Protein AF-A0A830D6S1-F1 (afdb_monomer_lite)

InterPro domains:
  IPR010264 Plant self-incompatibility S1 [PF05938] (2-97)

Organism: NCBI:txid374723

Radius of gyration: 13.56 Å; chains: 1; bounding box: 37×25×34 Å

pLDDT: mean 90.37, std 10.19, range [49.66, 98.0]

Secondary structure (DSSP, 8-state):
-PEEEEEEETTTEEEEEEEEPTT----------TTSSS--EEEEEEEETTEEEEEEEEEHHHHHHHTTTTT--EEEEETTEEEEESSSS--EEEE---

Sequence (98 aa):
MPLVVWCVSYNAGDIGGRALQERDDYSWTVENNSIFSSSPRFDCTMKWDAKRK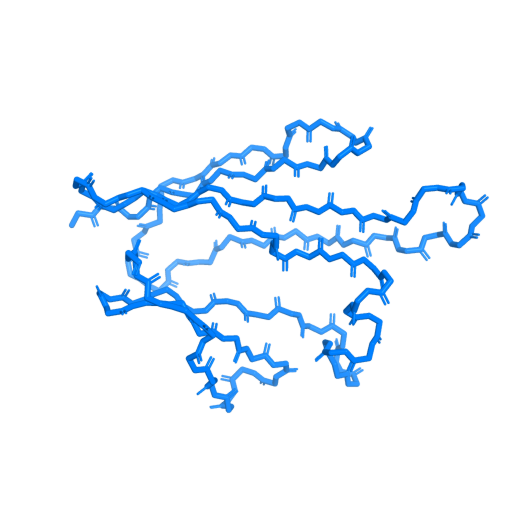RFEAFRASRDRYRCGARRQCLWLVKEDGFYFSNDGVNWIKDFPWM

Structure (mmCIF, N/CA/C/O backbone):
data_AF-A0A830D6S1-F1
#
_entry.id   AF-A0A830D6S1-F1
#
loop_
_atom_site.group_PDB
_atom_site.id
_atom_site.type_symbol
_atom_site.label_atom_id
_atom_site.label_alt_id
_atom_site.label_comp_id
_atom_site.label_asym_id
_atom_site.label_entity_id
_atom_site.label_seq_id
_atom_site.pdbx_PDB_ins_code
_atom_site.Cartn_x
_atom_site.Cartn_y
_atom_site.Cartn_z
_atom_site.occupancy
_atom_site.B_iso_or_equiv
_atom_site.auth_seq_id
_atom_site.auth_comp_id
_atom_site.auth_asym_id
_atom_site.auth_atom_id
_atom_site.pdbx_PDB_model_num
ATOM 1 N N . MET A 1 1 ? -15.215 3.867 9.731 1.00 80.31 1 MET A N 1
ATOM 2 C CA . MET A 1 1 ? -14.040 4.707 10.073 1.00 80.31 1 MET A CA 1
ATOM 3 C C . MET A 1 1 ? -13.071 4.656 8.906 1.00 80.31 1 MET A C 1
ATOM 5 O O . MET A 1 1 ? -12.970 3.580 8.330 1.00 80.31 1 MET A O 1
ATOM 9 N N . PRO A 1 2 ? -12.385 5.753 8.545 1.00 89.75 2 PRO A 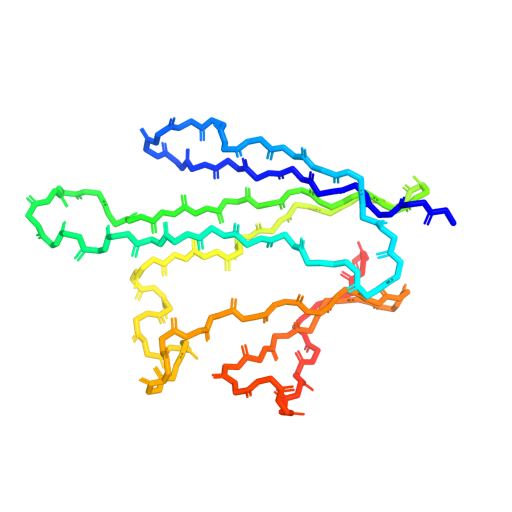N 1
ATOM 10 C CA . PRO A 1 2 ? -11.445 5.722 7.430 1.00 89.75 2 PRO A CA 1
ATOM 11 C C . PRO A 1 2 ? -10.205 4.884 7.764 1.00 89.75 2 PRO A C 1
ATOM 13 O O . PRO A 1 2 ? -9.692 4.935 8.886 1.00 89.75 2 PRO A O 1
ATOM 16 N N . LEU A 1 3 ? -9.707 4.153 6.769 1.00 94.12 3 LEU A N 1
ATOM 17 C CA . LEU A 1 3 ? -8.394 3.517 6.807 1.00 94.12 3 LEU A CA 1
ATOM 18 C C . LEU A 1 3 ? -7.350 4.568 6.430 1.00 94.12 3 LEU A C 1
ATOM 20 O O . LEU A 1 3 ? -7.410 5.133 5.346 1.00 94.12 3 LEU A O 1
ATOM 24 N N . VAL A 1 4 ? -6.376 4.837 7.291 1.00 96.88 4 VAL A N 1
ATOM 25 C CA . VAL A 1 4 ? -5.277 5.748 6.950 1.00 96.88 4 VAL A CA 1
ATOM 26 C C . VAL A 1 4 ? -4.101 4.936 6.430 1.00 96.88 4 VAL A C 1
ATOM 28 O O . VAL A 1 4 ? -3.574 4.088 7.152 1.00 96.88 4 VAL A O 1
ATOM 31 N N . VAL A 1 5 ? -3.676 5.224 5.201 1.00 97.50 5 VAL A N 1
ATOM 32 C CA . VAL A 1 5 ? -2.433 4.723 4.607 1.00 97.50 5 VAL A CA 1
ATOM 33 C C . VAL A 1 5 ? -1.365 5.805 4.653 1.00 97.50 5 VAL A C 1
ATOM 35 O O . VAL A 1 5 ? -1.655 6.978 4.434 1.00 97.50 5 VAL A O 1
ATOM 38 N N . TRP A 1 6 ? -0.127 5.408 4.916 1.00 97.31 6 TRP A N 1
ATOM 39 C CA . TRP A 1 6 ? 1.052 6.259 4.825 1.00 97.31 6 TRP A CA 1
ATOM 40 C C . TRP A 1 6 ? 2.235 5.444 4.323 1.00 97.31 6 TRP A C 1
ATOM 42 O O . TRP A 1 6 ? 2.586 4.449 4.960 1.00 97.31 6 TRP A O 1
ATOM 52 N N . CYS A 1 7 ? 2.862 5.837 3.220 1.00 97.12 7 CYS A N 1
ATOM 53 C CA . CYS A 1 7 ? 3.933 5.058 2.609 1.00 97.12 7 CYS A CA 1
ATOM 54 C C . CYS A 1 7 ? 5.222 5.866 2.490 1.00 97.12 7 CYS A C 1
ATOM 56 O O . CYS A 1 7 ? 5.219 7.056 2.198 1.00 97.12 7 CYS A O 1
ATOM 58 N N . VAL A 1 8 ? 6.348 5.188 2.696 1.00 96.12 8 VAL A N 1
ATOM 59 C CA . V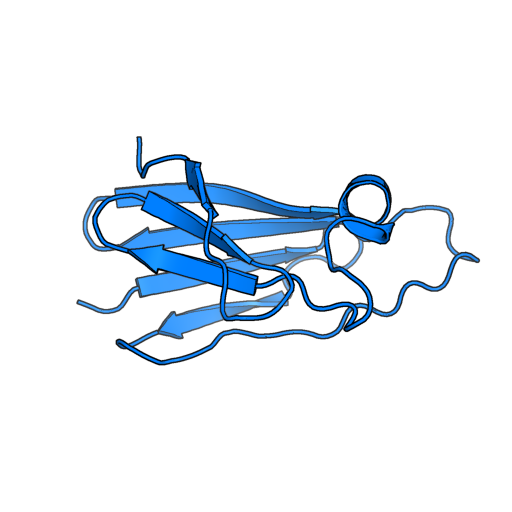AL A 1 8 ? 7.683 5.773 2.586 1.00 96.12 8 VAL A CA 1
ATOM 60 C C . VAL A 1 8 ? 8.532 4.943 1.634 1.00 96.12 8 VAL A C 1
ATOM 62 O O . VAL A 1 8 ? 8.583 3.715 1.727 1.00 96.12 8 VAL A O 1
ATOM 65 N N . SER A 1 9 ? 9.206 5.622 0.715 1.00 93.19 9 SER A N 1
ATOM 66 C CA . SER A 1 9 ? 1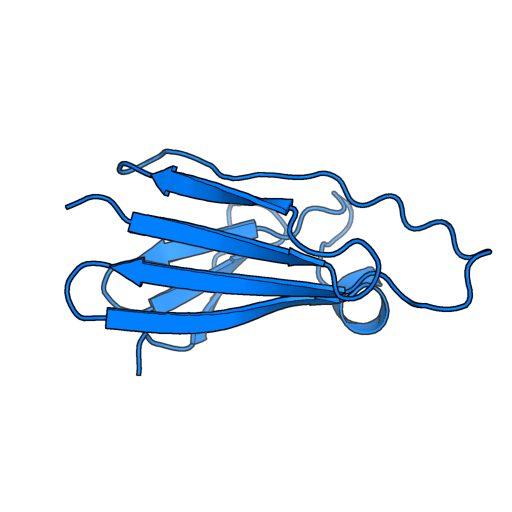0.275 5.073 -0.108 1.00 93.19 9 SER A CA 1
ATOM 67 C C . SER A 1 9 ? 11.581 5.098 0.674 1.00 93.19 9 SER A C 1
ATOM 69 O O . SER A 1 9 ? 11.961 6.124 1.235 1.00 93.19 9 SER A O 1
ATOM 71 N N . TYR A 1 10 ? 12.318 3.989 0.663 1.00 89.75 10 TYR A N 1
ATOM 72 C CA . TYR A 1 10 ? 13.626 3.922 1.317 1.00 89.75 10 TYR A CA 1
ATOM 73 C C . TYR A 1 10 ? 14.631 4.921 0.718 1.00 89.75 10 TYR A C 1
ATOM 75 O O . TYR A 1 10 ? 15.463 5.465 1.435 1.00 89.75 10 TYR A O 1
ATOM 83 N N . ASN A 1 11 ? 14.534 5.183 -0.590 1.00 82.62 11 ASN A N 1
ATOM 84 C CA . ASN A 1 11 ? 15.478 6.042 -1.311 1.00 82.62 11 ASN A CA 1
ATOM 85 C C . ASN A 1 11 ? 14.993 7.490 -1.451 1.00 82.62 11 ASN A C 1
ATOM 87 O O . ASN A 1 11 ? 15.807 8.405 -1.444 1.00 82.62 11 ASN A O 1
ATOM 91 N N . ALA A 1 12 ? 13.685 7.690 -1.641 1.00 84.19 12 ALA A N 1
ATOM 92 C CA . ALA A 1 12 ? 13.105 8.996 -1.972 1.00 84.19 12 ALA A CA 1
ATOM 93 C C . ALA A 1 12 ? 12.401 9.671 -0.782 1.00 84.19 12 ALA A C 1
ATOM 95 O O . ALA A 1 12 ? 11.944 10.803 -0.907 1.00 84.19 12 ALA A O 1
ATOM 96 N N . GLY A 1 13 ? 12.319 8.994 0.366 1.00 89.25 13 GLY A N 1
ATOM 97 C CA . GLY A 1 13 ? 11.625 9.497 1.544 1.00 89.25 13 GLY A CA 1
ATOM 98 C C . GLY A 1 13 ? 10.115 9.290 1.472 1.00 89.25 13 GLY A C 1
ATOM 99 O O . GLY A 1 13 ? 9.617 8.334 0.880 1.00 89.25 13 GLY A O 1
ATOM 100 N N . ASP A 1 14 ? 9.381 10.160 2.148 1.00 93.25 14 ASP A N 1
ATOM 101 C CA . ASP A 1 14 ? 7.933 10.074 2.272 1.00 93.25 14 ASP A CA 1
ATOM 102 C C . ASP A 1 14 ? 7.213 10.328 0.936 1.00 93.25 14 ASP A C 1
ATOM 104 O O . ASP A 1 14 ? 7.457 11.337 0.278 1.00 93.25 14 ASP A O 1
ATOM 108 N N . ILE A 1 15 ? 6.327 9.406 0.542 1.00 94.06 15 ILE A N 1
ATOM 109 C CA . ILE A 1 15 ? 5.477 9.543 -0.656 1.00 94.06 15 ILE A CA 1
ATOM 110 C C . ILE A 1 15 ? 4.030 9.916 -0.294 1.00 94.06 15 ILE A C 1
ATOM 112 O O . ILE A 1 15 ? 3.134 9.917 -1.142 1.00 94.06 15 ILE A O 1
ATOM 116 N N . GLY A 1 16 ? 3.812 10.249 0.977 1.00 94.19 16 GLY A N 1
ATOM 117 C CA . GLY A 1 16 ? 2.577 10.755 1.531 1.00 94.19 16 GLY A CA 1
ATOM 118 C C . GLY A 1 16 ? 1.657 9.669 2.068 1.00 94.19 16 GLY A C 1
ATOM 119 O O . GLY A 1 16 ? 1.938 8.466 2.090 1.00 94.19 16 GLY A O 1
ATOM 120 N N . GLY A 1 17 ? 0.489 10.128 2.492 1.00 95.25 17 GLY A N 1
ATOM 121 C CA . GLY A 1 17 ? -0.576 9.267 2.958 1.00 95.25 17 GLY A CA 1
ATOM 122 C C . GLY A 1 17 ? -1.945 9.852 2.691 1.00 95.25 17 GLY A C 1
ATOM 123 O O . GLY A 1 17 ? -2.098 11.021 2.337 1.00 95.25 17 GLY A O 1
ATOM 124 N N . ARG A 1 18 ? -2.954 9.003 2.845 1.00 96.44 18 ARG A N 1
ATOM 125 C CA . ARG A 1 18 ? -4.344 9.326 2.540 1.00 96.44 18 ARG A CA 1
ATOM 126 C C . ARG A 1 18 ? -5.266 8.620 3.524 1.00 96.44 18 ARG A C 1
ATOM 128 O O . ARG A 1 18 ? -4.996 7.500 3.951 1.00 96.44 18 ARG A O 1
ATOM 135 N N . ALA A 1 19 ? -6.363 9.279 3.878 1.00 96.00 19 ALA A N 1
ATOM 136 C CA . ALA A 1 19 ? -7.500 8.618 4.502 1.00 96.00 19 ALA A CA 1
ATOM 137 C C . ALA A 1 19 ? -8.374 8.023 3.391 1.00 96.00 19 ALA A C 1
ATOM 139 O O . ALA A 1 19 ? -8.839 8.751 2.517 1.00 96.00 19 ALA A O 1
ATOM 140 N N . LEU A 1 20 ? -8.555 6.710 3.416 1.00 94.94 20 LEU A N 1
ATOM 141 C CA . LEU A 1 20 ? -9.309 5.932 2.443 1.00 94.94 20 LEU A CA 1
ATOM 142 C C . LEU A 1 20 ? -10.665 5.554 3.036 1.00 94.94 20 LEU A C 1
ATOM 144 O O . LEU A 1 20 ? -10.750 5.097 4.183 1.00 94.94 20 LEU A O 1
ATOM 148 N N . GLN A 1 21 ? -11.720 5.753 2.251 1.00 93.31 21 GLN A N 1
ATOM 149 C CA . GLN A 1 21 ? -13.014 5.118 2.491 1.00 93.31 21 GLN A CA 1
ATOM 150 C C . GLN A 1 21 ? -13.038 3.719 1.865 1.00 93.31 21 GLN A C 1
ATOM 152 O O . GLN A 1 21 ? -12.106 3.311 1.172 1.00 93.31 21 GLN A O 1
ATOM 157 N N . GLU A 1 22 ? -14.099 2.954 2.115 1.00 90.06 22 GLU A N 1
ATOM 158 C CA . GLU A 1 22 ? -14.287 1.691 1.405 1.00 90.06 22 GLU A CA 1
ATOM 159 C C . GLU A 1 22 ? -14.276 1.921 -0.110 1.00 90.06 22 GLU A C 1
ATOM 161 O O . GLU A 1 22 ? -14.956 2.817 -0.606 1.00 90.06 22 GLU A O 1
ATOM 166 N N . ARG A 1 23 ? -13.541 1.064 -0.834 1.00 91.25 23 ARG A N 1
ATOM 167 C CA . ARG A 1 23 ? -13.355 1.110 -2.298 1.00 91.25 23 ARG A CA 1
ATOM 168 C C . ARG A 1 23 ? -12.490 2.264 -2.816 1.00 91.25 23 ARG A C 1
ATOM 170 O O . ARG A 1 23 ? -12.348 2.384 -4.028 1.00 91.25 23 ARG A O 1
ATOM 177 N N . ASP A 1 24 ? -11.897 3.069 -1.937 1.00 94.88 24 ASP A N 1
ATOM 178 C CA . ASP A 1 24 ? -10.848 4.000 -2.341 1.00 94.88 24 ASP A CA 1
ATOM 179 C C . ASP A 1 24 ? -9.519 3.269 -2.540 1.00 94.88 24 ASP A C 1
ATOM 181 O O . ASP A 1 24 ? -9.118 2.441 -1.719 1.00 94.88 24 ASP A O 1
ATOM 185 N N . ASP A 1 25 ? -8.780 3.695 -3.562 1.00 95.00 25 ASP A N 1
ATOM 186 C CA . ASP A 1 25 ? -7.436 3.208 -3.841 1.00 95.00 25 ASP A CA 1
ATOM 187 C C . ASP A 1 25 ? -6.371 4.261 -3.498 1.00 95.00 25 ASP A C 1
ATOM 189 O O . ASP A 1 25 ? -6.567 5.474 -3.629 1.00 95.00 25 ASP A O 1
ATOM 193 N N . TYR A 1 26 ? -5.204 3.781 -3.070 1.00 95.75 26 TYR A N 1
ATOM 194 C CA . TYR A 1 26 ? -3.976 4.566 -2.965 1.00 95.75 26 TYR A CA 1
ATOM 195 C C . TYR A 1 26 ? -2.900 3.881 -3.801 1.00 95.75 26 TYR A C 1
ATOM 197 O O . TYR A 1 26 ? -2.454 2.780 -3.477 1.00 95.75 26 TYR A O 1
ATOM 205 N N . SER A 1 27 ? -2.502 4.532 -4.891 1.00 94.88 27 SER A N 1
ATOM 206 C CA . SER A 1 27 ? -1.599 3.965 -5.888 1.00 94.88 27 SER A CA 1
ATOM 207 C C . SER A 1 27 ? -0.458 4.914 -6.209 1.00 94.88 27 SER A C 1
ATOM 209 O O . SER A 1 27 ? -0.645 6.128 -6.277 1.00 94.88 27 SER A O 1
ATOM 211 N N . TRP A 1 28 ? 0.702 4.343 -6.503 1.00 93.44 28 TRP A N 1
ATOM 212 C CA . TRP A 1 28 ? 1.849 5.052 -7.052 1.00 93.44 28 TRP A CA 1
ATOM 213 C C . TRP A 1 28 ? 2.534 4.174 -8.101 1.00 93.44 28 TRP A C 1
ATOM 215 O O . TRP A 1 28 ? 2.400 2.949 -8.092 1.00 93.44 28 TRP A O 1
ATOM 225 N N . THR A 1 29 ? 3.282 4.806 -9.001 1.00 90.69 29 THR A N 1
ATOM 226 C CA . THR A 1 29 ? 4.060 4.112 -10.033 1.00 90.69 29 THR A CA 1
ATOM 227 C C . THR A 1 29 ? 5.511 4.007 -9.593 1.00 90.69 29 THR A C 1
ATOM 229 O O . THR A 1 29 ? 6.077 4.956 -9.053 1.00 90.69 29 THR A O 1
ATOM 232 N N . VAL A 1 30 ? 6.125 2.848 -9.831 1.00 87.00 30 VAL A N 1
ATOM 233 C CA . VAL A 1 30 ? 7.543 2.619 -9.551 1.00 87.00 30 VAL A CA 1
ATOM 234 C C . VAL A 1 30 ? 8.298 2.484 -10.864 1.00 87.00 30 VAL A C 1
ATOM 236 O O . VAL A 1 30 ? 8.123 1.510 -11.597 1.00 87.00 30 VAL A O 1
ATOM 239 N N . GLU A 1 31 ? 9.183 3.436 -11.134 1.00 80.88 31 GLU A N 1
ATOM 240 C CA . GLU A 1 31 ? 10.150 3.319 -12.219 1.00 80.88 31 GLU A CA 1
ATOM 241 C C . GLU A 1 31 ? 11.338 2.480 -11.751 1.00 80.88 31 GLU A C 1
ATOM 243 O O . GLU A 1 31 ? 12.160 2.904 -10.939 1.00 80.88 31 GLU A O 1
ATOM 248 N N . ASN A 1 32 ? 11.424 1.248 -12.247 1.00 68.12 32 ASN A N 1
ATOM 249 C CA . ASN A 1 32 ? 12.553 0.374 -11.958 1.00 68.12 32 ASN A CA 1
ATOM 250 C C . ASN A 1 32 ? 13.689 0.629 -12.959 1.00 68.12 32 ASN A C 1
ATOM 252 O O . ASN A 1 32 ? 13.930 -0.173 -13.862 1.00 68.12 32 ASN A O 1
ATOM 256 N N . ASN A 1 33 ? 14.377 1.762 -12.809 1.00 61.28 33 ASN A N 1
ATOM 257 C CA . ASN A 1 33 ? 15.597 2.033 -13.561 1.00 61.28 33 ASN A CA 1
ATOM 258 C C . ASN A 1 33 ? 16.758 1.269 -12.916 1.00 61.28 33 ASN A C 1
ATOM 260 O O . ASN A 1 33 ? 17.362 1.726 -11.949 1.00 61.28 33 ASN A O 1
ATOM 264 N N . SER A 1 34 ? 17.093 0.111 -13.494 1.00 53.66 34 SER A N 1
ATOM 265 C CA . SER A 1 34 ? 18.177 -0.798 -13.070 1.00 53.66 34 SER A CA 1
ATOM 266 C C . SER A 1 34 ? 19.591 -0.175 -13.052 1.00 53.66 34 SER A C 1
ATOM 268 O O . SER A 1 34 ? 20.559 -0.884 -12.788 1.00 53.66 34 SER A O 1
ATOM 270 N N . ILE A 1 35 ? 19.725 1.119 -13.364 1.00 51.56 35 ILE A N 1
ATOM 271 C CA . ILE A 1 35 ? 20.984 1.878 -13.416 1.00 51.56 35 ILE A CA 1
ATOM 272 C C . ILE A 1 35 ? 21.363 2.437 -12.030 1.00 51.56 35 ILE A C 1
ATOM 274 O O . ILE A 1 35 ? 22.545 2.616 -11.747 1.00 51.56 35 ILE A O 1
ATOM 278 N N . PHE A 1 36 ? 20.395 2.674 -11.137 1.00 49.66 36 PHE A N 1
ATOM 279 C CA . PHE A 1 36 ? 20.668 3.153 -9.777 1.00 49.66 36 PHE A CA 1
ATOM 280 C C . PHE A 1 36 ? 20.893 1.974 -8.818 1.00 49.66 36 PHE A C 1
ATOM 282 O O . PHE A 1 36 ? 20.128 1.011 -8.816 1.00 49.66 36 PHE A O 1
ATOM 289 N N . SER A 1 37 ? 21.947 2.035 -7.992 1.00 53.25 37 SER A N 1
ATOM 290 C CA . SER A 1 37 ? 22.423 0.897 -7.177 1.00 53.25 37 SER A CA 1
ATOM 291 C C . SER A 1 37 ? 21.486 0.460 -6.040 1.00 53.25 37 SER A C 1
ATOM 293 O O . SER A 1 37 ? 21.764 -0.528 -5.360 1.00 53.25 37 SER A O 1
ATOM 295 N N . SER A 1 38 ? 20.356 1.140 -5.837 1.00 65.81 38 SER A N 1
ATOM 296 C CA . SER A 1 38 ? 19.379 0.815 -4.801 1.00 65.81 38 SER A CA 1
ATOM 297 C C . SER A 1 38 ? 18.036 0.394 -5.405 1.00 65.81 38 SER A C 1
ATOM 299 O O . SER A 1 38 ? 17.280 1.193 -5.952 1.00 65.81 38 SER A O 1
ATOM 301 N N . SER A 1 39 ? 17.711 -0.895 -5.256 1.00 78.25 39 SER A N 1
ATOM 302 C CA . SER A 1 39 ? 16.403 -1.464 -5.609 1.00 78.25 39 SER A CA 1
ATOM 303 C C . SER A 1 39 ? 15.279 -0.680 -4.912 1.00 78.25 39 SER A C 1
ATOM 305 O O . SER A 1 39 ? 15.278 -0.651 -3.677 1.00 78.25 39 SER A O 1
ATOM 307 N N . PRO A 1 40 ? 14.290 -0.126 -5.645 1.00 88.44 40 PRO A N 1
ATOM 308 C CA . PRO A 1 40 ? 13.160 0.568 -5.040 1.00 88.44 40 PRO A CA 1
ATOM 309 C C . PRO A 1 40 ? 12.483 -0.286 -3.966 1.00 88.44 40 PRO A C 1
ATOM 311 O O . PRO A 1 40 ? 12.205 -1.473 -4.178 1.00 88.44 40 PRO A O 1
ATOM 314 N N . ARG A 1 41 ? 12.237 0.323 -2.807 1.00 92.50 41 ARG A N 1
ATOM 315 C CA . ARG A 1 41 ? 11.612 -0.306 -1.645 1.00 92.50 41 ARG A CA 1
ATOM 316 C C . ARG A 1 41 ? 10.649 0.678 -0.999 1.00 92.50 41 ARG A C 1
ATOM 318 O O . ARG A 1 41 ? 11.038 1.812 -0.732 1.00 92.50 41 ARG A O 1
ATOM 325 N N . PHE A 1 42 ? 9.436 0.213 -0.723 1.00 94.88 42 PHE A N 1
ATOM 326 C CA . PHE A 1 42 ? 8.366 0.992 -0.121 1.00 94.88 42 PHE A CA 1
ATOM 327 C C . PHE A 1 42 ? 7.794 0.248 1.080 1.00 94.88 42 PHE A C 1
ATOM 329 O O . PHE A 1 42 ? 7.308 -0.880 0.953 1.00 94.88 42 PHE A O 1
ATOM 336 N N . ASP A 1 43 ? 7.82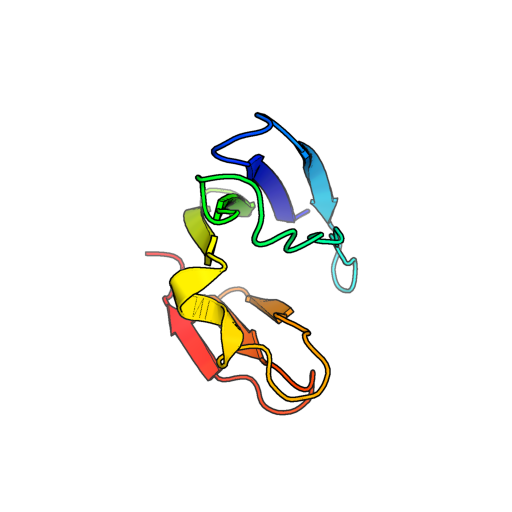7 0.906 2.233 1.00 96.44 43 ASP A N 1
ATOM 337 C CA . ASP A 1 43 ? 7.154 0.443 3.437 1.00 96.44 43 ASP A CA 1
ATOM 338 C C . ASP A 1 43 ? 5.898 1.286 3.649 1.00 96.44 43 ASP A C 1
ATOM 340 O O . ASP A 1 43 ? 5.958 2.516 3.641 1.00 96.44 43 ASP A O 1
ATOM 344 N N . CYS A 1 44 ? 4.768 0.633 3.893 1.00 97.44 44 CYS A N 1
ATOM 345 C CA . CYS A 1 44 ? 3.509 1.302 4.180 1.00 97.44 44 CYS A CA 1
ATOM 346 C C . CYS A 1 44 ? 3.074 1.021 5.611 1.00 97.44 44 CYS A C 1
ATOM 348 O O . CYS A 1 44 ? 3.215 -0.086 6.129 1.00 97.44 44 CYS A O 1
ATOM 350 N N . THR A 1 45 ? 2.530 2.044 6.252 1.00 97.25 45 THR A N 1
ATOM 351 C CA . THR A 1 45 ? 1.852 1.970 7.537 1.00 97.25 45 THR A CA 1
ATOM 352 C C . THR A 1 45 ? 0.368 2.170 7.304 1.00 97.25 45 THR A C 1
ATOM 354 O O . THR A 1 45 ? -0.048 3.161 6.713 1.00 97.25 45 THR A O 1
ATOM 357 N N . MET A 1 46 ? -0.421 1.231 7.800 1.00 96.81 46 MET A N 1
ATOM 358 C CA . MET A 1 46 ? -1.873 1.258 7.747 1.00 96.81 46 MET A CA 1
ATOM 359 C C . MET A 1 46 ? -2.399 1.399 9.166 1.00 96.81 46 MET A C 1
ATOM 361 O O . MET A 1 46 ? -1.939 0.700 10.075 1.00 96.81 46 MET A O 1
ATOM 365 N N . LYS A 1 47 ? -3.349 2.309 9.365 1.00 95.75 47 LYS A N 1
ATOM 366 C CA . LYS A 1 47 ? -4.049 2.500 10.633 1.00 95.75 47 LYS A CA 1
ATOM 367 C C . LYS A 1 47 ? -5.547 2.423 10.391 1.00 95.75 47 LYS A C 1
ATOM 369 O O . LYS A 1 47 ? -6.089 3.212 9.622 1.00 95.75 47 LYS A O 1
ATOM 374 N N . TRP A 1 48 ? -6.203 1.518 11.097 1.00 94.00 48 TRP A N 1
ATOM 375 C CA . TRP A 1 48 ? -7.652 1.428 11.137 1.00 94.00 48 TRP A CA 1
ATOM 376 C C . TRP A 1 48 ? -8.093 1.407 12.589 1.00 94.00 48 TRP A C 1
ATOM 378 O O . TRP A 1 48 ? -7.828 0.442 13.304 1.00 94.00 48 TRP A O 1
ATOM 388 N N . ASP A 1 49 ? -8.756 2.481 13.015 1.00 91.06 49 ASP A N 1
ATOM 389 C CA . ASP A 1 49 ? -9.194 2.640 14.400 1.00 91.06 49 ASP A CA 1
ATOM 390 C C . ASP A 1 49 ? -7.999 2.501 15.374 1.00 91.06 49 ASP A C 1
ATOM 392 O O . ASP A 1 49 ? -7.013 3.241 15.243 1.00 91.06 49 ASP A O 1
ATOM 396 N N . ALA A 1 50 ? -8.039 1.535 16.298 1.00 92.12 50 ALA A N 1
ATOM 397 C CA . ALA A 1 50 ? -6.946 1.215 17.215 1.00 92.12 50 ALA A CA 1
ATOM 398 C C . ALA A 1 50 ? -5.858 0.307 16.603 1.00 92.12 50 ALA A C 1
ATOM 400 O O . ALA A 1 50 ? -4.772 0.178 17.172 1.00 92.12 50 ALA A O 1
ATOM 401 N N . LYS A 1 51 ? -6.110 -0.325 15.449 1.00 94.62 51 LYS A N 1
ATOM 402 C CA . LYS A 1 51 ? -5.156 -1.225 14.783 1.00 94.62 51 LYS A CA 1
ATOM 403 C C . LYS A 1 51 ? -4.142 -0.414 13.976 1.00 94.62 51 LYS A C 1
ATOM 405 O O . LYS A 1 51 ? -4.507 0.493 13.227 1.00 94.62 51 LYS A O 1
ATOM 410 N N . ARG A 1 52 ? -2.860 -0.772 14.072 1.00 95.44 52 ARG A N 1
ATOM 411 C CA . ARG A 1 52 ? -1.781 -0.187 13.264 1.00 95.44 52 ARG A CA 1
ATOM 412 C C . ARG A 1 52 ? -0.807 -1.270 12.829 1.00 95.44 52 ARG A C 1
ATOM 414 O O . ARG A 1 52 ? -0.312 -2.010 13.671 1.00 95.44 52 ARG A O 1
ATOM 421 N N . LYS A 1 53 ? -0.482 -1.322 11.536 1.00 96.44 53 LYS A N 1
ATOM 422 C CA . LYS A 1 53 ? 0.510 -2.259 10.995 1.00 96.44 53 LYS A CA 1
ATOM 423 C C . LYS A 1 53 ? 1.411 -1.581 9.976 1.00 96.44 53 LYS A C 1
ATOM 425 O O . LYS A 1 53 ? 0.928 -0.863 9.107 1.00 96.44 53 LYS A O 1
ATOM 430 N N . ARG A 1 54 ? 2.720 -1.816 10.087 1.00 96.00 54 ARG A N 1
ATOM 431 C CA . ARG A 1 54 ? 3.714 -1.451 9.071 1.00 96.00 54 ARG A CA 1
ATOM 432 C C . ARG A 1 54 ? 4.147 -2.711 8.333 1.00 96.00 54 ARG A C 1
ATOM 434 O O . ARG A 1 54 ? 4.401 -3.726 8.975 1.00 96.00 54 ARG A O 1
ATOM 441 N N . PHE A 1 55 ? 4.238 -2.641 7.012 1.00 96.06 55 PHE A N 1
ATOM 442 C CA . PHE A 1 55 ? 4.670 -3.756 6.175 1.00 96.06 55 PHE A CA 1
ATOM 443 C C . PHE A 1 55 ? 5.417 -3.266 4.930 1.00 96.06 55 PHE A C 1
ATOM 445 O O . PHE A 1 55 ? 5.248 -2.126 4.497 1.00 96.06 55 PHE A O 1
ATOM 452 N N . GLU A 1 56 ? 6.245 -4.138 4.354 1.00 95.44 56 GLU A N 1
ATOM 453 C CA . GLU A 1 56 ? 6.958 -3.871 3.101 1.00 95.44 56 GLU A CA 1
ATOM 454 C C . GLU A 1 56 ? 6.013 -4.107 1.913 1.00 95.44 56 GLU A C 1
ATOM 456 O O . GLU A 1 56 ? 5.878 -5.232 1.415 1.00 95.44 56 GLU A O 1
ATOM 461 N N . ALA A 1 57 ? 5.347 -3.040 1.469 1.00 95.94 57 ALA A N 1
ATOM 462 C CA . ALA A 1 57 ? 4.351 -3.086 0.402 1.00 95.94 57 ALA A CA 1
ATOM 463 C C . ALA A 1 57 ? 4.967 -3.432 -0.956 1.00 95.94 57 ALA A C 1
ATOM 465 O O . ALA A 1 57 ? 4.357 -4.169 -1.732 1.00 95.94 57 ALA A O 1
ATOM 466 N N . PHE A 1 58 ? 6.186 -2.955 -1.220 1.00 94.50 58 PHE A N 1
ATOM 467 C CA . PHE A 1 58 ? 6.907 -3.272 -2.447 1.00 94.50 58 PHE A CA 1
ATOM 468 C C . PHE A 1 58 ? 8.420 -3.300 -2.235 1.00 94.50 58 PHE A C 1
ATOM 470 O O . PHE A 1 58 ? 8.988 -2.418 -1.593 1.00 94.50 58 PHE A O 1
ATOM 477 N N . ARG A 1 59 ? 9.094 -4.268 -2.852 1.00 92.38 59 ARG A N 1
ATOM 478 C CA . ARG A 1 59 ? 10.551 -4.302 -2.989 1.00 92.38 59 ARG A CA 1
ATOM 479 C C . ARG A 1 59 ? 10.910 -4.873 -4.350 1.00 92.38 59 ARG A C 1
ATOM 481 O O . ARG A 1 59 ? 10.624 -6.037 -4.612 1.00 92.38 59 ARG A O 1
ATOM 488 N N . ALA A 1 60 ? 11.599 -4.104 -5.193 1.00 89.00 60 ALA A N 1
ATOM 489 C CA . ALA A 1 60 ? 11.822 -4.499 -6.587 1.00 89.00 60 ALA A CA 1
ATOM 490 C C . ALA A 1 60 ? 12.541 -5.854 -6.725 1.00 89.00 60 ALA A C 1
ATOM 492 O O . ALA A 1 60 ? 12.168 -6.656 -7.578 1.00 89.00 60 ALA A O 1
ATOM 493 N N . SER A 1 61 ? 13.503 -6.166 -5.847 1.00 86.38 61 SER A N 1
ATOM 494 C CA . SER A 1 61 ? 14.178 -7.473 -5.846 1.00 86.38 61 SER A CA 1
ATOM 495 C C . SER A 1 61 ? 13.258 -8.657 -5.506 1.00 86.38 61 SER A C 1
ATOM 497 O O . SER A 1 61 ? 13.489 -9.756 -5.997 1.00 86.38 61 SER A O 1
ATOM 499 N N . ARG A 1 62 ? 12.234 -8.448 -4.665 1.00 89.12 62 ARG A N 1
ATOM 500 C CA . ARG A 1 62 ? 11.249 -9.467 -4.255 1.00 89.12 62 ARG A CA 1
ATOM 501 C C . ARG A 1 62 ? 10.118 -9.577 -5.277 1.00 89.12 62 ARG A C 1
ATOM 503 O O . ARG A 1 62 ? 9.699 -10.671 -5.640 1.00 89.12 62 ARG A O 1
ATOM 510 N N . ASP A 1 63 ? 9.641 -8.432 -5.753 1.00 91.06 63 ASP A N 1
ATOM 511 C CA . ASP A 1 63 ? 8.367 -8.327 -6.456 1.00 91.06 63 ASP A CA 1
ATOM 512 C C . ASP A 1 63 ? 8.486 -8.310 -7.983 1.00 91.06 63 ASP A C 1
ATOM 514 O O . ASP A 1 63 ? 7.465 -8.366 -8.669 1.00 91.06 63 ASP A O 1
ATOM 518 N N . ARG A 1 64 ? 9.716 -8.336 -8.527 1.00 83.69 64 ARG A N 1
ATOM 519 C CA . ARG A 1 64 ? 9.995 -8.437 -9.974 1.00 83.69 64 ARG A CA 1
ATOM 520 C C . ARG A 1 64 ? 9.157 -9.508 -10.677 1.00 83.69 64 ARG A C 1
ATOM 522 O O . ARG A 1 64 ? 8.732 -9.290 -11.806 1.00 83.69 64 ARG A O 1
ATOM 529 N N . TYR A 1 65 ? 8.944 -10.646 -10.017 1.00 85.75 65 TYR A N 1
ATOM 530 C CA . TYR A 1 65 ? 8.122 -11.746 -10.530 1.00 85.75 65 TYR A CA 1
ATOM 531 C C . TYR A 1 65 ? 6.768 -11.858 -9.815 1.00 85.75 65 TYR A C 1
ATOM 533 O O . TYR A 1 65 ? 5.808 -12.360 -10.395 1.00 85.75 65 TYR A O 1
ATOM 541 N N . ARG A 1 66 ? 6.661 -11.351 -8.578 1.00 90.44 66 ARG A N 1
ATOM 542 C CA . ARG A 1 66 ? 5.441 -11.435 -7.760 1.00 90.44 66 ARG A CA 1
ATOM 543 C C . ARG A 1 66 ? 4.287 -10.621 -8.352 1.00 90.44 66 ARG A C 1
ATOM 545 O O . ARG A 1 66 ? 3.163 -11.113 -8.354 1.00 90.44 66 ARG A O 1
ATOM 552 N N . CYS A 1 67 ? 4.556 -9.434 -8.911 1.00 90.69 67 CYS A N 1
ATOM 553 C CA . CYS A 1 67 ? 3.532 -8.562 -9.513 1.00 90.69 67 CYS A CA 1
ATOM 554 C C . CYS A 1 67 ? 2.988 -9.056 -10.877 1.00 90.69 67 CYS A C 1
ATOM 556 O O . CYS A 1 67 ? 2.254 -8.334 -11.556 1.00 90.69 67 CYS A O 1
ATOM 558 N N . GLY A 1 68 ? 3.366 -10.265 -11.309 1.00 86.31 68 GLY A N 1
ATOM 559 C CA . GLY A 1 68 ? 2.838 -10.908 -12.512 1.00 86.31 68 GLY A CA 1
ATOM 560 C C . GLY A 1 68 ? 3.131 -10.165 -13.822 1.00 86.31 68 GLY A C 1
ATOM 561 O O . GLY A 1 68 ? 3.880 -9.188 -13.878 1.00 86.31 68 GLY A O 1
ATOM 562 N N . ALA A 1 69 ? 2.514 -10.633 -14.912 1.00 86.31 69 ALA A N 1
ATOM 563 C CA . ALA A 1 69 ? 2.714 -10.073 -16.253 1.00 86.31 69 ALA A CA 1
ATOM 564 C C . ALA A 1 69 ? 2.193 -8.631 -16.390 1.00 86.31 69 ALA A C 1
ATOM 566 O O . ALA A 1 69 ? 2.743 -7.845 -17.159 1.00 86.31 69 ALA A O 1
ATOM 567 N N . ARG A 1 70 ? 1.167 -8.269 -15.608 1.00 88.50 70 ARG A N 1
ATOM 568 C CA . ARG A 1 70 ? 0.597 -6.913 -15.571 1.00 88.50 70 ARG A CA 1
ATOM 569 C C . ARG A 1 70 ? 1.469 -5.917 -14.807 1.00 88.50 70 ARG A C 1
ATOM 571 O O . ARG A 1 70 ? 1.197 -4.724 -14.873 1.00 88.50 70 ARG A O 1
ATOM 578 N N . ARG A 1 71 ? 2.512 -6.389 -14.107 1.00 89.00 71 ARG A N 1
ATOM 579 C CA . ARG A 1 71 ? 3.389 -5.577 -13.247 1.00 89.00 71 ARG A CA 1
ATOM 580 C C . ARG A 1 71 ? 2.602 -4.793 -12.192 1.00 89.00 71 ARG A C 1
ATOM 582 O O . ARG A 1 71 ? 2.963 -3.675 -11.842 1.00 89.00 71 ARG A O 1
ATOM 589 N N . GLN A 1 72 ? 1.530 -5.398 -11.686 1.00 92.19 72 GLN A N 1
ATOM 590 C CA . GLN A 1 72 ? 0.670 -4.829 -10.656 1.00 92.19 72 GLN A CA 1
ATOM 591 C C . GLN A 1 72 ? 0.860 -5.605 -9.357 1.00 92.19 72 GLN A C 1
ATOM 593 O O . GLN A 1 72 ? 0.762 -6.828 -9.328 1.00 92.19 72 GLN A O 1
ATOM 598 N N . CYS A 1 73 ? 1.153 -4.884 -8.283 1.00 94.75 73 CYS A N 1
ATOM 599 C CA . CYS A 1 73 ? 1.190 -5.427 -6.935 1.00 94.75 73 CYS A CA 1
ATOM 600 C C . CYS A 1 73 ? 0.076 -4.755 -6.141 1.00 94.75 73 CYS A C 1
ATOM 602 O O . CYS A 1 73 ? 0.173 -3.573 -5.817 1.00 94.75 73 CYS A O 1
ATOM 604 N N . LEU A 1 74 ? -0.995 -5.500 -5.886 1.00 96.56 74 LEU A N 1
ATOM 605 C CA . LEU A 1 74 ? -2.214 -4.986 -5.281 1.00 96.56 74 LEU A CA 1
ATOM 606 C C . LEU A 1 74 ? -2.341 -5.505 -3.854 1.00 96.56 74 LEU A C 1
ATOM 608 O O . LEU A 1 74 ? -2.094 -6.682 -3.582 1.00 96.56 74 LEU A O 1
ATOM 612 N N . TRP A 1 75 ? -2.768 -4.619 -2.962 1.00 97.38 75 TRP A N 1
ATOM 613 C CA . TRP A 1 75 ? -3.034 -4.933 -1.567 1.00 97.38 75 TRP A CA 1
ATOM 614 C C . TRP A 1 75 ? -4.480 -4.588 -1.235 1.00 97.38 75 TRP A C 1
ATOM 616 O O . TRP A 1 75 ? -4.878 -3.432 -1.339 1.00 97.38 75 TRP A O 1
ATOM 626 N N . LEU A 1 76 ? -5.251 -5.585 -0.809 1.00 96.50 76 LEU A N 1
ATOM 627 C CA . LEU A 1 76 ? -6.611 -5.412 -0.315 1.00 96.50 76 LEU A CA 1
ATOM 628 C C . LEU A 1 76 ? -6.597 -5.543 1.203 1.00 96.50 76 LEU A C 1
ATOM 630 O O . LEU A 1 76 ? -6.214 -6.576 1.756 1.00 96.50 76 LEU A O 1
ATOM 634 N N . VAL A 1 77 ? -7.011 -4.477 1.877 1.00 95.44 77 VAL A N 1
ATOM 635 C CA . VAL A 1 77 ? -7.048 -4.404 3.336 1.00 95.44 77 VAL A CA 1
ATOM 636 C C . VAL A 1 77 ? -8.477 -4.655 3.805 1.00 95.44 77 VAL A C 1
ATOM 638 O O . VAL A 1 77 ? -9.403 -3.976 3.372 1.00 95.44 77 VAL A O 1
ATOM 641 N N . LYS A 1 78 ? -8.655 -5.639 4.688 1.00 94.31 78 LYS A N 1
ATOM 642 C CA . LYS A 1 78 ? -9.942 -6.021 5.290 1.00 94.31 78 LYS A CA 1
ATOM 643 C C . LYS A 1 78 ? -9.831 -6.055 6.809 1.00 94.31 78 LYS A C 1
ATOM 645 O O . LYS A 1 78 ? -8.739 -5.940 7.359 1.00 94.31 78 LYS A O 1
ATOM 650 N N . GLU A 1 79 ? -10.952 -6.221 7.509 1.00 92.31 79 GLU A N 1
ATOM 651 C CA . GLU A 1 79 ? -11.002 -6.227 8.984 1.00 92.31 79 GLU A CA 1
ATOM 652 C C . GLU A 1 79 ? -10.095 -7.285 9.619 1.00 92.31 79 GLU A C 1
ATOM 654 O O . GLU A 1 79 ? -9.569 -7.093 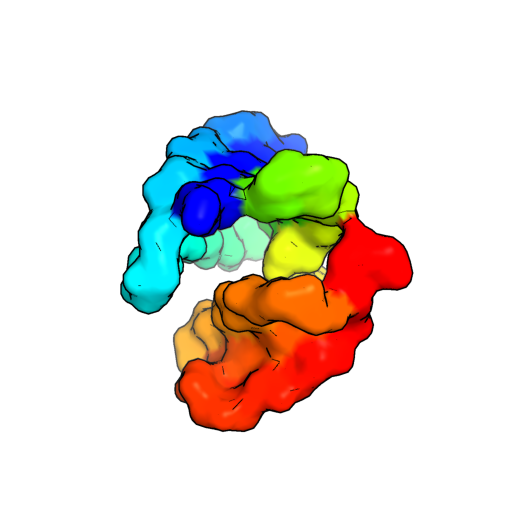10.724 1.00 92.31 79 GLU A O 1
ATOM 659 N N . ASP A 1 80 ? -9.904 -8.391 8.900 1.00 94.19 80 ASP A N 1
ATOM 660 C CA . ASP A 1 80 ? -9.202 -9.584 9.342 1.00 94.19 80 ASP A CA 1
ATOM 661 C C . ASP A 1 80 ? -7.744 -9.654 8.859 1.00 94.19 80 ASP A C 1
ATOM 663 O O . ASP A 1 80 ? -6.991 -10.510 9.335 1.00 94.19 80 ASP A O 1
ATOM 667 N N . GLY A 1 81 ? -7.318 -8.780 7.942 1.00 96.12 81 GLY A N 1
ATOM 668 C CA . GLY A 1 81 ? -5.929 -8.719 7.496 1.00 96.12 81 GLY A CA 1
ATOM 669 C C . GLY A 1 81 ? -5.700 -8.108 6.119 1.00 96.12 81 GLY A C 1
ATOM 670 O O . GLY A 1 81 ? -6.511 -7.352 5.586 1.00 96.12 81 GLY A O 1
ATOM 671 N N . PHE A 1 82 ? -4.544 -8.456 5.567 1.00 97.75 82 PHE A N 1
ATOM 672 C CA . PHE A 1 82 ? -3.970 -7.907 4.350 1.00 97.75 82 PHE A CA 1
ATOM 673 C C . PHE A 1 82 ? -3.853 -9.008 3.311 1.00 97.75 82 PHE A C 1
ATOM 675 O O . PHE A 1 82 ? -3.299 -10.077 3.578 1.00 97.75 82 PHE A O 1
ATOM 682 N N . TYR A 1 83 ? -4.379 -8.732 2.128 1.00 98.00 83 TYR A N 1
ATOM 683 C CA . TYR A 1 83 ? -4.441 -9.669 1.023 1.00 98.00 83 TYR A CA 1
ATOM 684 C C . TYR A 1 83 ? -3.613 -9.139 -0.135 1.00 98.00 83 TYR A C 1
ATOM 686 O O . TYR A 1 83 ? -3.729 -7.968 -0.486 1.00 98.00 83 TYR A O 1
ATOM 694 N N . PHE A 1 84 ? -2.813 -10.003 -0.744 1.00 97.50 84 PHE A N 1
ATOM 695 C CA . PHE A 1 84 ? -2.033 -9.684 -1.928 1.00 97.50 84 PHE A CA 1
ATOM 696 C C . PHE A 1 84 ? -2.687 -10.271 -3.181 1.00 97.50 84 PHE A C 1
ATOM 698 O O . PHE A 1 84 ? -3.209 -11.389 -3.153 1.00 97.50 84 PHE A O 1
ATOM 705 N N . SER A 1 85 ? -2.615 -9.533 -4.286 1.00 96.56 85 SER A N 1
ATOM 706 C CA . SER A 1 85 ? -2.966 -10.016 -5.620 1.00 96.56 85 SER A CA 1
ATOM 707 C C . SER A 1 85 ? -2.066 -9.383 -6.680 1.00 96.56 85 SER A C 1
ATOM 709 O O . SER A 1 85 ? -1.604 -8.251 -6.533 1.00 96.56 85 SER A O 1
ATOM 711 N N . ASN A 1 86 ? -1.835 -10.113 -7.769 1.00 95.56 86 ASN A N 1
ATOM 712 C CA . ASN A 1 86 ? -1.135 -9.617 -8.954 1.00 95.56 86 ASN A CA 1
ATOM 713 C C . ASN A 1 86 ? -2.023 -9.525 -10.208 1.00 95.56 86 ASN A C 1
ATOM 715 O O . ASN A 1 86 ? -1.547 -9.136 -11.276 1.00 95.56 86 ASN A O 1
ATOM 719 N N . ASP A 1 87 ? -3.305 -9.874 -10.088 1.00 93.62 87 ASP A N 1
ATOM 720 C CA . ASP A 1 87 ? -4.286 -9.840 -11.175 1.00 93.62 87 ASP A CA 1
ATOM 721 C C . ASP A 1 87 ? -5.590 -9.110 -10.802 1.00 93.62 87 ASP A C 1
ATOM 723 O O . ASP A 1 87 ? -6.395 -8.820 -11.690 1.00 93.62 87 ASP A O 1
ATOM 727 N N . GLY A 1 88 ? -5.774 -8.777 -9.518 1.00 92.38 88 GLY A N 1
ATOM 728 C CA . GLY A 1 88 ? -6.961 -8.119 -8.966 1.00 92.38 88 GLY A CA 1
ATOM 729 C C . GLY A 1 88 ? -8.150 -9.058 -8.747 1.00 92.38 88 GLY A C 1
ATOM 730 O O . GLY A 1 88 ? -9.205 -8.612 -8.299 1.00 92.38 88 GLY A O 1
ATOM 731 N N . VAL A 1 89 ? -7.992 -10.350 -9.043 1.00 93.56 89 VAL A N 1
ATOM 732 C CA . VAL A 1 89 ? -9.056 -11.363 -9.000 1.00 93.56 89 VAL A CA 1
ATOM 733 C C . VAL A 1 89 ? -8.761 -12.391 -7.915 1.00 93.56 89 VAL A C 1
ATOM 735 O O . VAL A 1 89 ? -9.612 -12.666 -7.069 1.00 93.56 89 VAL A O 1
ATOM 738 N N . ASN A 1 90 ? -7.542 -12.928 -7.902 1.00 94.56 90 ASN A N 1
ATOM 739 C CA . ASN A 1 90 ? -7.100 -13.928 -6.943 1.00 94.56 90 ASN A CA 1
ATOM 740 C C . ASN A 1 90 ? -6.399 -13.240 -5.769 1.00 94.56 90 ASN A C 1
ATOM 742 O O . ASN A 1 90 ? -5.299 -12.705 -5.917 1.00 94.56 90 ASN A O 1
ATOM 746 N N . TRP A 1 91 ? -7.045 -13.251 -4.603 1.00 96.94 91 TRP A N 1
ATOM 747 C CA . TRP A 1 91 ? -6.570 -12.585 -3.390 1.00 96.94 91 TRP A CA 1
ATOM 748 C C . TRP A 1 91 ? -6.119 -13.604 -2.348 1.00 96.94 91 TRP A C 1
ATOM 750 O O . TRP A 1 91 ? -6.922 -14.400 -1.863 1.00 96.94 91 TRP A O 1
ATOM 760 N N . ILE A 1 92 ? -4.845 -13.546 -1.965 1.00 96.75 92 ILE A N 1
ATOM 761 C CA . ILE A 1 92 ? -4.252 -14.441 -0.966 1.00 96.75 92 ILE A CA 1
ATOM 762 C C . ILE A 1 92 ? -3.990 -13.643 0.305 1.00 96.75 92 ILE A C 1
ATOM 764 O O . ILE A 1 92 ? -3.329 -12.607 0.257 1.00 96.75 92 ILE A O 1
ATOM 768 N N . LYS A 1 93 ? -4.508 -14.117 1.443 1.00 97.44 93 LYS A N 1
ATOM 769 C CA . LYS A 1 93 ? -4.233 -13.500 2.743 1.00 97.44 93 LYS A CA 1
ATOM 770 C C . LYS A 1 93 ? -2.760 -13.695 3.084 1.00 97.44 93 LYS A C 1
ATOM 772 O O . LYS A 1 93 ? -2.319 -14.826 3.251 1.00 97.44 93 LYS A O 1
ATOM 777 N N . ASP A 1 94 ? -2.032 -12.595 3.205 1.00 95.94 94 ASP A N 1
ATOM 778 C CA . ASP A 1 94 ? -0.593 -12.611 3.466 1.00 95.94 94 ASP A CA 1
ATOM 779 C C . ASP A 1 94 ? -0.335 -12.542 4.980 1.00 95.94 94 ASP A C 1
ATOM 781 O O . ASP A 1 94 ? 0.460 -13.305 5.521 1.00 95.94 94 ASP A O 1
ATOM 785 N N . PHE A 1 95 ? -1.051 -11.662 5.696 1.00 96.06 95 PHE A N 1
ATOM 786 C CA . PHE A 1 95 ? -0.940 -11.540 7.155 1.00 96.06 95 PHE A CA 1
ATOM 787 C C . PHE A 1 95 ? -2.165 -10.860 7.806 1.00 96.06 95 PHE A C 1
ATOM 789 O O . PHE A 1 95 ? -2.855 -10.067 7.163 1.00 96.06 95 PHE A O 1
ATOM 796 N N . PRO A 1 96 ? -2.455 -11.139 9.092 1.00 96.69 96 PRO A N 1
ATOM 797 C CA . PRO A 1 96 ? -3.490 -10.450 9.878 1.00 96.69 96 PRO A CA 1
ATOM 798 C C . PRO A 1 96 ? -3.037 -9.059 10.367 1.00 96.69 96 PRO A C 1
ATOM 800 O O . PRO A 1 96 ? -1.906 -8.639 10.126 1.00 96.69 96 PRO A O 1
ATOM 803 N N . TRP A 1 97 ? -3.901 -8.331 11.083 1.00 93.19 97 TRP A N 1
ATOM 804 C CA . TRP A 1 97 ? -3.555 -7.049 11.725 1.00 93.19 97 TRP A CA 1
ATOM 805 C C . TRP A 1 97 ? -2.609 -7.169 12.932 1.00 93.19 97 TRP A C 1
ATOM 807 O O . TRP A 1 97 ? -1.839 -6.237 13.160 1.00 93.19 97 TRP A O 1
ATOM 817 N N . MET A 1 98 ? -2.650 -8.291 13.662 1.00 83.75 98 MET A N 1
ATOM 818 C CA . MET A 1 98 ? -1.667 -8.679 14.686 1.00 83.75 98 MET A CA 1
ATOM 819 C C . MET A 1 98 ? -0.803 -9.793 14.119 1.00 83.75 98 MET A C 1
ATOM 821 O O . MET A 1 98 ? -1.295 -10.936 14.081 1.00 83.75 98 MET A O 1
#

Foldseek 3Di:
DWKKKWKAKPPPGTPGIDGDDPPDDDDDDDDQPVPDPAFIWMWMWIDDPPFIDIDTQDTCVVCVPVLDPVVHWDWDQDQFAIWTDNPVPDTHGPDGSD